Protein AF-A0A7V9FHM5-F1 (afdb_monomer_lite)

Foldseek 3Di:
DVPVVVVVVVVVVVVVVVVVVVVVVVVLVVQLVVLLVVQLVVQLVVCVVVPHSVVRSVVRSVVRNVVD

Secondary structure (DSSP, 8-state):
-TTHHHHHHHHHHHHHHHHHHHHHHHHHHHHHHHHHHHHHHHHHHHHHHTT-HHHHHHHHHHHHHHH-

Structure (mmCIF, N/CA/C/O backbone):
data_AF-A0A7V9FHM5-F1
#
_entry.id   AF-A0A7V9FHM5-F1
#
loop_
_atom_site.group_PDB
_atom_site.id
_atom_site.type_symbol
_atom_site.label_atom_id
_atom_site.label_alt_id
_atom_site.label_comp_id
_atom_site.label_asym_id
_atom_site.label_entity_id
_atom_site.label_seq_id
_atom_site.pdbx_PDB_ins_code
_atom_site.Cartn_x
_atom_site.Cartn_y
_atom_site.Cartn_z
_atom_site.occupancy
_atom_site.B_iso_or_equiv
_atom_site.auth_seq_id
_atom_site.auth_comp_id
_atom_site.auth_asym_id
_atom_site.auth_atom_id
_atom_site.pdbx_PDB_model_num
ATOM 1 N N . MET A 1 1 ? 40.268 -3.860 -33.887 1.00 45.19 1 MET A N 1
ATOM 2 C CA . MET A 1 1 ? 39.310 -2.764 -33.596 1.00 45.19 1 MET A CA 1
ATOM 3 C C . MET A 1 1 ? 37.861 -3.215 -33.327 1.00 45.19 1 MET A C 1
ATOM 5 O O . MET A 1 1 ? 37.146 -2.478 -32.668 1.00 45.19 1 MET A O 1
ATOM 9 N N . LEU A 1 2 ? 37.418 -4.428 -33.709 1.00 47.69 2 LEU A N 1
ATOM 10 C CA . LEU A 1 2 ? 36.025 -4.894 -33.500 1.00 47.69 2 LEU A CA 1
ATOM 11 C C . LEU A 1 2 ? 35.629 -5.270 -32.049 1.00 47.69 2 LEU A C 1
ATOM 13 O O . LEU A 1 2 ? 34.454 -5.513 -31.784 1.00 47.69 2 LEU A O 1
ATOM 17 N N . ARG A 1 3 ? 36.579 -5.346 -31.105 1.00 54.12 3 ARG A N 1
ATOM 18 C CA . ARG A 1 3 ? 36.315 -5.779 -29.714 1.00 54.12 3 ARG A CA 1
ATOM 19 C C . ARG A 1 3 ? 35.826 -4.645 -28.804 1.00 54.12 3 ARG A C 1
ATOM 21 O O . ARG A 1 3 ? 35.093 -4.913 -27.864 1.00 54.12 3 ARG A O 1
ATOM 28 N N . SER A 1 4 ? 36.176 -3.397 -29.132 1.00 57.75 4 SER A N 1
ATOM 29 C CA . SER A 1 4 ? 35.825 -2.205 -28.344 1.00 57.75 4 SER A CA 1
ATOM 30 C C . SER A 1 4 ? 34.316 -1.918 -28.376 1.00 57.75 4 SER A C 1
ATOM 32 O O . SER A 1 4 ? 33.697 -1.766 -27.332 1.00 57.75 4 SER A O 1
ATOM 34 N N . ASN A 1 5 ? 33.686 -1.997 -29.556 1.00 58.88 5 ASN A N 1
ATOM 35 C CA . ASN A 1 5 ? 32.268 -1.649 -29.738 1.00 58.88 5 ASN A CA 1
ATOM 36 C C . ASN A 1 5 ? 31.293 -2.612 -29.025 1.00 58.88 5 ASN A C 1
ATOM 38 O O . ASN A 1 5 ? 30.198 -2.224 -28.629 1.00 58.88 5 ASN A O 1
ATOM 42 N N . ARG A 1 6 ? 31.696 -3.878 -28.828 1.00 63.34 6 ARG A N 1
ATOM 43 C CA . ARG A 1 6 ? 30.879 -4.897 -28.142 1.00 63.34 6 ARG A CA 1
ATOM 44 C C . ARG A 1 6 ? 30.820 -4.654 -26.632 1.00 63.34 6 ARG A C 1
ATOM 46 O O . ARG A 1 6 ? 29.762 -4.818 -26.041 1.00 63.34 6 ARG A O 1
ATOM 53 N N . SER A 1 7 ? 31.923 -4.217 -26.021 1.00 62.94 7 SER A N 1
ATOM 54 C CA . SER A 1 7 ? 31.951 -3.84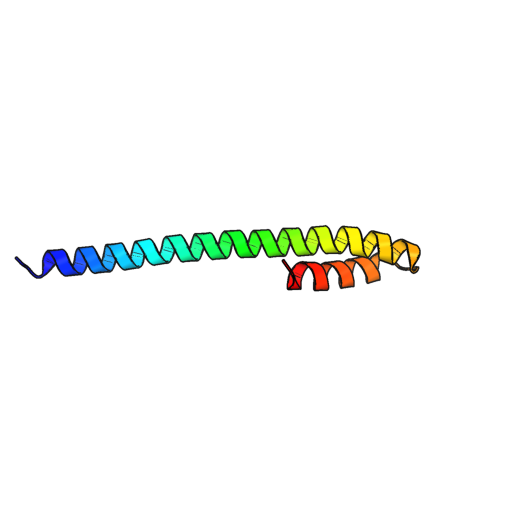9 -24.600 1.00 62.94 7 SER A CA 1
ATOM 55 C C . SER A 1 7 ? 31.152 -2.578 -24.317 1.00 62.94 7 SER A C 1
ATOM 57 O O . SER A 1 7 ? 30.462 -2.526 -23.303 1.00 62.94 7 SER A O 1
ATOM 59 N N . THR A 1 8 ? 31.172 -1.591 -25.220 1.00 72.00 8 THR A N 1
ATOM 60 C CA . THR A 1 8 ? 30.352 -0.375 -25.088 1.00 72.00 8 THR A CA 1
ATOM 61 C C . THR A 1 8 ? 28.858 -0.679 -25.204 1.00 72.00 8 THR A C 1
ATOM 63 O O . THR A 1 8 ? 28.071 -0.158 -24.420 1.00 72.00 8 THR A O 1
ATOM 66 N N . LEU A 1 9 ? 28.467 -1.568 -26.126 1.00 70.75 9 LEU A N 1
ATOM 67 C CA . LEU A 1 9 ? 27.084 -2.043 -26.263 1.00 70.75 9 LEU A CA 1
ATOM 68 C C . LEU A 1 9 ? 26.600 -2.803 -25.022 1.00 70.75 9 LEU A C 1
ATOM 70 O O . LEU A 1 9 ? 25.478 -2.585 -24.575 1.00 70.75 9 LEU A O 1
ATOM 74 N N . LEU A 1 10 ? 27.445 -3.659 -24.439 1.00 73.06 10 LEU A N 1
ATOM 75 C CA . LEU A 1 10 ? 27.116 -4.393 -23.213 1.00 73.06 10 LEU A CA 1
ATOM 76 C C . LEU A 1 10 ? 26.980 -3.464 -22.000 1.00 73.06 10 LEU A C 1
ATOM 78 O O . LEU A 1 10 ? 26.044 -3.628 -21.220 1.00 73.06 10 LEU A O 1
ATOM 82 N N . LEU A 1 11 ? 27.860 -2.464 -21.862 1.00 72.81 11 LEU A N 1
ATOM 83 C CA . LEU A 1 11 ? 27.723 -1.440 -20.822 1.00 72.81 11 LEU A CA 1
ATOM 84 C C . LEU A 1 11 ? 26.448 -0.614 -21.016 1.00 72.81 11 LEU A C 1
ATOM 86 O O . LEU A 1 11 ? 25.718 -0.395 -20.056 1.00 72.81 11 LEU A O 1
ATOM 90 N N . ALA A 1 12 ? 26.156 -0.186 -22.246 1.00 70.62 12 ALA A N 1
ATOM 91 C CA . ALA A 1 12 ? 24.953 0.582 -22.547 1.00 70.62 12 ALA A CA 1
ATOM 92 C C . ALA A 1 12 ? 23.682 -0.208 -22.201 1.00 70.62 12 ALA A C 1
ATOM 94 O O . ALA A 1 12 ? 22.798 0.325 -21.538 1.00 70.62 12 ALA A O 1
ATOM 95 N N . LEU A 1 13 ? 23.623 -1.495 -22.559 1.00 67.38 13 LEU A N 1
ATOM 96 C CA . LEU A 1 13 ? 22.486 -2.364 -22.250 1.00 67.38 13 LEU A CA 1
ATOM 97 C C . LEU A 1 13 ? 22.323 -2.593 -20.737 1.00 67.38 13 LEU A C 1
ATOM 99 O O . LEU A 1 13 ? 21.203 -2.571 -20.225 1.00 67.38 13 LEU A O 1
ATOM 103 N N . ALA A 1 14 ? 23.434 -2.759 -20.013 1.00 69.44 14 ALA A N 1
ATOM 104 C CA . ALA A 1 14 ? 23.431 -2.904 -18.559 1.00 69.44 14 ALA A CA 1
ATOM 105 C C . ALA A 1 14 ? 22.970 -1.620 -17.846 1.00 69.44 14 ALA A C 1
ATOM 107 O O . ALA A 1 14 ? 22.159 -1.691 -16.920 1.00 69.44 14 ALA A O 1
ATOM 108 N N . LEU A 1 15 ? 23.429 -0.447 -18.300 1.00 63.19 15 LEU A N 1
ATOM 109 C CA . LEU A 1 15 ? 22.968 0.834 -17.763 1.00 63.19 15 LEU A CA 1
ATOM 110 C C . LEU A 1 15 ? 21.483 1.057 -18.067 1.00 63.19 15 LEU A C 1
ATOM 112 O O . LEU A 1 15 ? 20.740 1.405 -17.154 1.00 63.19 15 LEU A O 1
ATOM 116 N N . SER A 1 16 ? 21.022 0.805 -19.296 1.00 61.72 16 SER A N 1
ATOM 117 C CA . SER A 1 16 ? 19.605 0.946 -19.659 1.00 61.72 16 SER A CA 1
ATOM 118 C C . SER A 1 16 ? 18.694 0.048 -18.816 1.00 61.72 16 SER A C 1
ATOM 120 O O . SER A 1 16 ? 17.666 0.521 -18.331 1.00 61.72 16 SER A O 1
ATOM 122 N N . GLY A 1 17 ? 19.097 -1.204 -18.567 1.00 62.00 17 GLY A N 1
ATOM 123 C CA . GLY A 1 17 ? 18.358 -2.128 -17.700 1.00 62.00 17 GLY A CA 1
ATOM 124 C C . GLY A 1 17 ? 18.272 -1.662 -16.240 1.00 62.00 17 GLY A C 1
ATOM 125 O O . GLY A 1 1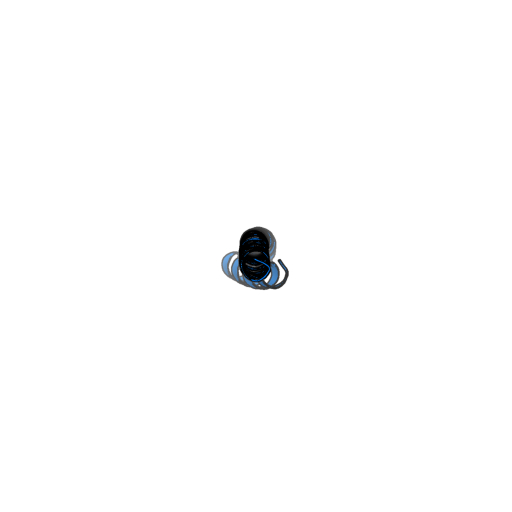7 ? 17.225 -1.799 -15.599 1.00 62.00 17 GLY A O 1
ATOM 126 N N . ALA A 1 18 ? 19.337 -1.043 -15.721 1.00 61.47 18 ALA A N 1
ATOM 127 C CA . ALA A 1 18 ? 19.366 -0.508 -14.361 1.00 61.47 18 ALA A CA 1
ATOM 128 C C . ALA A 1 18 ? 18.413 0.688 -14.175 1.00 61.47 18 ALA A C 1
ATOM 130 O O . ALA A 1 18 ? 17.735 0.778 -13.148 1.00 61.47 18 ALA A O 1
ATOM 131 N N . VAL A 1 19 ? 18.294 1.577 -15.173 1.00 62.62 19 VAL A N 1
ATOM 132 C CA . VAL A 1 19 ? 17.367 2.725 -15.092 1.00 62.62 19 VAL A CA 1
ATOM 133 C C . VAL A 1 19 ? 15.908 2.265 -15.137 1.00 62.62 19 VAL A C 1
ATOM 135 O O . VAL A 1 19 ? 15.073 2.778 -14.388 1.00 62.62 19 VAL A O 1
ATOM 138 N N . THR A 1 20 ? 15.589 1.257 -15.955 1.00 63.12 20 THR A N 1
ATOM 139 C CA . THR A 1 20 ? 14.230 0.696 -16.013 1.00 63.12 20 THR A CA 1
ATOM 140 C C . THR A 1 20 ? 13.840 -0.026 -14.724 1.00 63.12 20 THR A C 1
ATOM 142 O O . THR A 1 20 ? 12.711 0.129 -14.256 1.00 63.12 20 THR A O 1
ATOM 145 N N . ALA A 1 21 ? 14.778 -0.736 -14.089 1.00 61.28 21 ALA A N 1
ATOM 146 C CA . ALA A 1 21 ? 14.540 -1.389 -12.802 1.00 61.28 21 ALA A CA 1
ATOM 147 C C . ALA A 1 21 ? 14.299 -0.370 -11.674 1.00 61.28 21 ALA A C 1
ATOM 149 O O . ALA A 1 21 ? 13.375 -0.535 -10.876 1.00 61.28 21 ALA A O 1
ATOM 150 N N . ALA A 1 22 ? 15.065 0.726 -11.646 1.00 61.97 22 ALA A N 1
ATOM 151 C CA . ALA A 1 22 ? 14.869 1.809 -10.684 1.00 61.97 22 ALA A CA 1
ATOM 152 C C . ALA A 1 22 ? 13.527 2.539 -10.885 1.00 61.97 22 ALA A C 1
ATOM 154 O O . ALA A 1 22 ? 12.864 2.902 -9.911 1.00 61.97 22 ALA A O 1
ATOM 155 N N . GLY A 1 23 ? 13.094 2.722 -12.137 1.00 62.59 23 GLY A N 1
ATOM 156 C CA . GLY A 1 23 ? 11.788 3.294 -12.470 1.00 62.59 23 GLY A CA 1
ATOM 157 C C . GLY A 1 23 ? 10.621 2.412 -12.015 1.00 62.59 23 GLY A C 1
ATOM 158 O O . GLY A 1 23 ? 9.697 2.901 -11.364 1.00 62.59 23 GLY A O 1
ATOM 159 N N . CYS A 1 24 ? 10.681 1.105 -12.283 1.00 64.31 24 CYS A N 1
ATOM 160 C CA . CYS A 1 24 ? 9.676 0.152 -11.805 1.00 64.31 24 CYS A CA 1
ATOM 161 C C . CYS A 1 24 ? 9.628 0.076 -10.275 1.00 64.31 24 CYS A C 1
ATOM 163 O O . CYS A 1 24 ? 8.540 0.136 -9.709 1.00 64.31 24 CYS A O 1
ATOM 165 N N . ALA A 1 25 ? 10.779 0.032 -9.599 1.00 63.59 25 ALA A N 1
ATOM 166 C CA . ALA A 1 25 ? 10.837 0.028 -8.137 1.00 63.59 25 ALA A CA 1
ATOM 167 C C . ALA A 1 25 ? 10.247 1.315 -7.529 1.00 63.59 25 ALA A C 1
ATOM 169 O O . ALA A 1 25 ? 9.455 1.253 -6.592 1.00 63.59 25 ALA A O 1
ATOM 170 N N . ARG A 1 26 ? 10.555 2.486 -8.108 1.00 70.19 26 ARG A N 1
ATOM 171 C CA . ARG A 1 26 ? 9.994 3.790 -7.703 1.00 70.19 26 ARG A CA 1
ATOM 172 C C . ARG A 1 26 ? 8.469 3.818 -7.820 1.00 70.19 26 ARG A C 1
ATOM 174 O O . ARG A 1 26 ? 7.806 4.364 -6.939 1.00 70.19 26 ARG A O 1
ATOM 181 N N . ASN A 1 27 ? 7.924 3.267 -8.904 1.00 77.31 27 ASN A N 1
ATOM 182 C CA . ASN A 1 27 ? 6.484 3.239 -9.152 1.00 77.31 27 ASN A CA 1
ATOM 183 C C . ASN A 1 27 ? 5.771 2.215 -8.267 1.00 77.31 27 ASN A C 1
ATOM 185 O O . ASN A 1 27 ? 4.733 2.549 -7.710 1.00 77.31 27 ASN A O 1
ATOM 189 N N . ALA A 1 28 ? 6.360 1.034 -8.067 1.00 76.31 28 ALA A N 1
ATOM 190 C CA . ALA A 1 28 ? 5.850 0.026 -7.140 1.00 76.31 28 ALA A CA 1
ATOM 191 C C . ALA A 1 28 ? 5.824 0.556 -5.700 1.00 76.31 28 ALA A C 1
ATOM 193 O O . ALA A 1 28 ? 4.823 0.441 -5.009 1.00 76.31 28 ALA A O 1
ATOM 194 N N . GLN A 1 29 ? 6.886 1.236 -5.265 1.00 78.38 29 GLN A N 1
ATOM 195 C CA . GLN A 1 29 ? 6.949 1.820 -3.927 1.00 78.38 29 GLN A CA 1
ATOM 196 C C . GLN A 1 29 ? 5.949 2.972 -3.754 1.00 78.38 29 GLN A C 1
ATOM 198 O O . GLN A 1 29 ? 5.370 3.132 -2.683 1.00 78.38 29 GLN A O 1
ATOM 203 N N . ARG A 1 30 ? 5.692 3.757 -4.811 1.00 80.50 30 ARG A N 1
ATOM 204 C CA . ARG A 1 30 ? 4.600 4.741 -4.813 1.00 80.50 30 ARG A CA 1
ATOM 205 C C . ARG A 1 30 ? 3.229 4.067 -4.744 1.00 80.50 30 ARG A C 1
ATOM 207 O O . ARG A 1 30 ? 2.422 4.498 -3.930 1.00 80.50 30 ARG A O 1
ATOM 214 N N . GLY A 1 31 ? 2.981 3.051 -5.570 1.00 79.38 31 GLY A N 1
ATOM 215 C CA . GLY A 1 31 ? 1.727 2.293 -5.614 1.00 79.38 31 GLY A CA 1
ATOM 216 C C . GLY A 1 31 ? 1.394 1.677 -4.262 1.00 79.38 31 GLY A C 1
ATOM 217 O O . GLY A 1 31 ? 0.330 1.946 -3.719 1.00 79.38 31 GLY A O 1
ATOM 218 N N . LEU A 1 32 ? 2.377 1.035 -3.635 1.00 82.38 32 LEU A N 1
ATOM 219 C CA . LEU A 1 32 ? 2.251 0.429 -2.314 1.00 82.38 32 LEU A CA 1
ATOM 220 C C . LEU A 1 32 ? 1.957 1.476 -1.230 1.00 82.38 32 LEU A C 1
ATOM 222 O O . LEU A 1 32 ? 1.063 1.289 -0.408 1.00 82.38 32 LEU A O 1
ATOM 226 N N . VAL A 1 33 ? 2.649 2.622 -1.247 1.00 84.75 33 VAL A N 1
ATOM 227 C CA . VAL A 1 33 ? 2.399 3.715 -0.289 1.00 84.75 33 VAL A CA 1
ATOM 228 C C . VAL A 1 33 ? 1.007 4.317 -0.479 1.00 84.75 33 VAL A C 1
ATOM 230 O O . VAL A 1 33 ? 0.303 4.539 0.504 1.00 84.75 33 VAL A O 1
ATOM 233 N N . PHE A 1 34 ? 0.583 4.574 -1.717 1.00 85.31 34 PHE A N 1
ATOM 234 C CA . PHE A 1 34 ? -0.731 5.161 -1.990 1.00 85.31 34 PHE A CA 1
ATOM 235 C C . PHE A 1 34 ? -1.875 4.162 -1.803 1.00 85.31 34 PHE A C 1
ATOM 237 O O . PHE A 1 34 ? -2.931 4.550 -1.309 1.00 85.31 34 PHE A O 1
ATOM 244 N N . GLY A 1 35 ? -1.666 2.891 -2.132 1.00 82.31 35 GLY A N 1
ATOM 245 C CA . GLY A 1 35 ? -2.605 1.799 -1.907 1.00 82.31 35 GLY A CA 1
ATOM 246 C C . GLY A 1 35 ? -2.797 1.535 -0.419 1.00 82.31 35 GLY A C 1
ATOM 247 O O . GLY A 1 35 ? -3.932 1.490 0.056 1.00 82.31 35 GLY A O 1
ATOM 248 N N . ALA A 1 36 ? -1.707 1.481 0.351 1.00 85.94 36 ALA A N 1
ATOM 249 C CA . ALA A 1 36 ? -1.777 1.370 1.803 1.00 85.94 36 ALA A CA 1
ATOM 250 C C . ALA A 1 36 ? -2.422 2.611 2.436 1.00 85.94 36 ALA A C 1
ATOM 252 O O . ALA A 1 36 ? -3.280 2.470 3.301 1.00 85.94 36 ALA A O 1
ATOM 253 N N . ALA A 1 37 ? -2.070 3.824 1.995 1.00 85.62 37 ALA A N 1
ATOM 254 C CA . ALA A 1 37 ? -2.652 5.056 2.527 1.00 85.62 37 ALA A CA 1
ATOM 255 C C . ALA A 1 37 ? -4.148 5.187 2.191 1.00 85.62 37 ALA A C 1
ATOM 257 O O . ALA A 1 37 ? -4.959 5.452 3.076 1.00 85.62 37 ALA A O 1
ATOM 258 N N . GLY A 1 38 ? -4.536 4.965 0.933 1.00 86.88 38 GLY A N 1
ATOM 259 C CA . GLY A 1 38 ? -5.931 5.013 0.492 1.00 86.88 38 GLY A CA 1
ATOM 260 C C . GLY A 1 38 ? -6.770 3.912 1.136 1.00 86.88 38 GLY A C 1
ATOM 261 O O . GLY A 1 38 ? -7.853 4.178 1.660 1.00 86.88 38 GLY A O 1
ATOM 262 N N . GLY A 1 39 ? -6.228 2.695 1.188 1.00 81.75 39 GLY A N 1
ATOM 263 C CA . GLY A 1 39 ? -6.833 1.566 1.879 1.00 81.75 39 GLY A CA 1
ATOM 264 C C . GLY A 1 39 ? -6.986 1.812 3.380 1.00 81.75 39 GLY A C 1
ATOM 265 O O . GLY A 1 39 ? -8.038 1.509 3.934 1.00 81.75 39 GLY A O 1
ATOM 266 N N . ALA A 1 40 ? -6.005 2.432 4.042 1.00 84.00 40 ALA A N 1
ATOM 267 C CA . ALA A 1 40 ? -6.088 2.793 5.458 1.00 84.00 40 ALA A CA 1
ATOM 268 C C . ALA A 1 40 ? -7.177 3.834 5.737 1.00 84.00 40 ALA A C 1
ATOM 270 O O . ALA A 1 40 ? -7.871 3.738 6.747 1.00 84.00 40 ALA A O 1
ATOM 271 N N . VAL A 1 41 ? -7.347 4.820 4.851 1.00 88.62 41 VAL A N 1
ATOM 272 C CA . VAL A 1 41 ? -8.394 5.842 4.992 1.00 88.62 41 VAL A CA 1
ATOM 273 C C . VAL A 1 41 ? -9.770 5.207 4.817 1.00 88.62 41 VAL A C 1
ATOM 275 O O . VAL A 1 41 ? -10.603 5.307 5.716 1.00 88.62 41 VAL A O 1
ATOM 278 N N . VAL A 1 42 ? -9.999 4.493 3.712 1.00 87.50 42 VAL A N 1
ATOM 279 C CA . VAL A 1 42 ? -11.293 3.844 3.435 1.00 87.50 42 VAL A CA 1
ATOM 280 C C . VAL A 1 42 ? -11.603 2.781 4.488 1.00 87.50 42 VAL A C 1
ATOM 282 O O . VAL A 1 42 ? -12.684 2.778 5.077 1.00 87.50 42 VAL A O 1
ATOM 285 N N . GLY A 1 43 ? -10.631 1.926 4.797 1.00 81.38 43 GLY A N 1
ATOM 286 C CA . GLY A 1 43 ? -10.738 0.926 5.848 1.00 81.38 43 GLY A CA 1
ATOM 287 C C . GLY A 1 43 ? -10.947 1.550 7.223 1.00 81.38 43 GLY A C 1
ATOM 288 O O . GLY A 1 43 ? -11.734 1.033 8.005 1.00 81.38 43 GLY A O 1
ATOM 289 N N . GLY A 1 44 ? -10.326 2.689 7.527 1.00 85.19 44 GLY A N 1
ATOM 290 C CA . GLY A 1 44 ? -10.530 3.423 8.775 1.00 85.19 44 GLY A CA 1
ATOM 291 C C . GLY A 1 44 ? -11.945 3.987 8.902 1.00 85.19 44 GLY A C 1
ATOM 292 O O . GLY A 1 44 ? -12.550 3.881 9.972 1.00 85.19 44 GLY A O 1
ATOM 293 N N . VAL A 1 45 ? -12.507 4.520 7.813 1.00 88.25 45 VAL A N 1
ATOM 294 C CA . VAL A 1 45 ? -13.893 5.015 7.768 1.00 88.25 45 VAL A CA 1
ATOM 295 C C . VAL A 1 45 ? -14.884 3.859 7.924 1.00 88.25 45 VAL A C 1
ATOM 297 O O .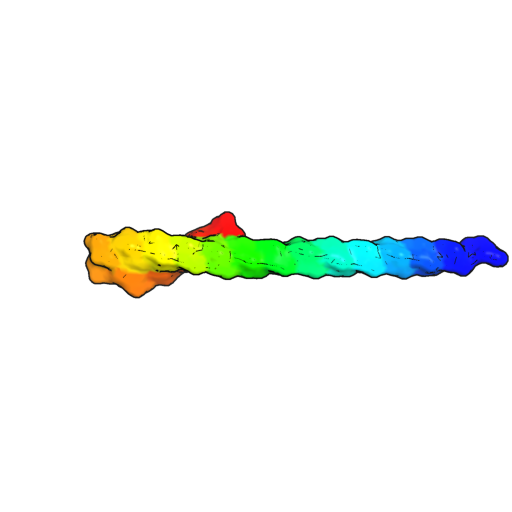 VAL A 1 45 ? -15.776 3.936 8.764 1.00 88.25 45 VAL A O 1
ATOM 300 N N . ILE A 1 46 ? -14.695 2.749 7.208 1.00 84.31 46 ILE A N 1
ATOM 301 C CA . ILE A 1 46 ? -15.537 1.547 7.349 1.00 84.31 46 ILE A CA 1
ATOM 302 C C . ILE A 1 46 ? -15.361 0.923 8.747 1.00 84.31 46 ILE A C 1
ATOM 304 O O . ILE A 1 46 ? -16.320 0.527 9.403 1.00 84.31 46 ILE A O 1
ATOM 308 N N . GLY A 1 47 ? -14.140 0.909 9.273 1.00 84.06 47 GLY A N 1
ATOM 309 C CA . GLY A 1 47 ? -13.838 0.462 10.630 1.00 84.06 47 GLY A CA 1
ATOM 310 C C . GLY A 1 47 ? -14.506 1.321 11.697 1.00 84.06 47 GLY A C 1
ATOM 311 O O . GLY A 1 47 ? -14.956 0.792 12.709 1.00 84.06 47 GLY A O 1
ATOM 312 N N . LYS A 1 48 ? -14.613 2.639 11.480 1.00 85.12 48 LYS A N 1
ATOM 313 C CA . LYS A 1 48 ? -15.310 3.575 12.378 1.00 85.12 48 LYS A CA 1
ATOM 314 C C . LYS A 1 48 ? -16.784 3.194 12.526 1.00 85.12 48 LYS A C 1
ATOM 316 O O . LYS A 1 48 ? -17.258 3.186 13.659 1.00 85.12 48 LYS A O 1
ATOM 321 N N . VAL A 1 49 ? -17.477 2.850 11.433 1.00 85.62 49 VAL A N 1
ATOM 322 C CA . VAL A 1 49 ? -18.872 2.364 11.500 1.00 85.62 49 VAL A CA 1
ATOM 323 C C . VAL A 1 49 ? -18.974 0.945 12.060 1.00 85.62 49 VAL A C 1
ATOM 325 O O . VAL A 1 49 ? -19.919 0.654 12.782 1.00 85.62 49 VAL A O 1
ATOM 328 N N . ALA A 1 50 ? -17.974 0.091 11.835 1.00 79.06 50 ALA A N 1
ATOM 329 C CA . ALA A 1 50 ? -17.910 -1.259 12.404 1.00 79.06 50 ALA A CA 1
ATOM 330 C C . ALA A 1 50 ? -17.461 -1.315 13.886 1.00 79.06 50 ALA A C 1
ATOM 332 O O . ALA A 1 50 ? -17.299 -2.400 14.442 1.00 79.06 50 ALA A O 1
ATOM 333 N N . GLY A 1 51 ? -17.238 -0.167 14.539 1.00 80.12 51 GLY A N 1
ATOM 334 C CA . GLY A 1 51 ? -16.912 -0.081 15.969 1.00 80.12 51 GLY A CA 1
ATOM 335 C C . GLY A 1 51 ? -15.419 0.022 16.314 1.00 80.12 51 GLY A C 1
ATOM 336 O O . GLY A 1 51 ? -15.076 0.168 17.486 1.00 80.12 51 GLY A O 1
ATOM 337 N N . SER A 1 52 ? -14.506 0.005 15.335 1.00 79.44 52 SER A N 1
ATOM 338 C CA . SER A 1 52 ? -13.080 0.290 15.558 1.00 79.44 52 SER A CA 1
ATOM 339 C C . SER A 1 52 ? -12.353 0.792 14.302 1.00 79.44 52 SER A C 1
ATOM 341 O O . SER A 1 52 ? -11.962 0.023 13.421 1.00 79.44 52 SER A O 1
ATOM 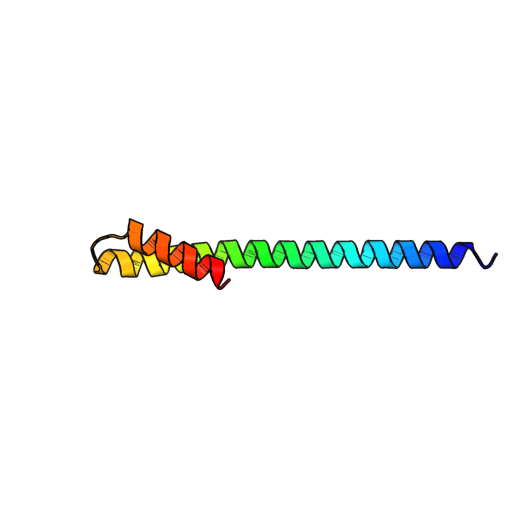343 N N . THR A 1 53 ? -12.091 2.102 14.266 1.00 85.12 53 THR A N 1
ATOM 344 C CA . THR A 1 53 ? -11.318 2.786 13.211 1.00 85.12 53 THR A CA 1
ATOM 345 C C . THR A 1 53 ? -9.915 2.206 13.056 1.00 85.12 53 THR A C 1
ATOM 347 O O . THR A 1 53 ? -9.452 2.031 11.936 1.00 85.12 53 THR A O 1
ATOM 350 N N . ALA A 1 54 ? -9.251 1.857 14.163 1.00 84.12 54 ALA A N 1
ATOM 351 C CA . ALA A 1 54 ? -7.898 1.308 14.131 1.00 84.12 54 ALA A CA 1
ATOM 352 C C . ALA A 1 54 ? -7.850 -0.051 13.416 1.00 84.12 54 ALA A C 1
ATOM 354 O O . ALA A 1 54 ? -7.014 -0.257 12.542 1.00 84.12 54 ALA A O 1
ATOM 355 N N . LYS A 1 55 ? -8.784 -0.961 13.725 1.00 84.94 55 LYS A N 1
ATOM 356 C CA . LYS A 1 55 ? -8.836 -2.278 13.071 1.00 84.94 55 LYS A CA 1
ATOM 357 C C . LYS A 1 55 ? -9.152 -2.156 11.585 1.00 84.94 55 LYS A C 1
ATOM 359 O O . LYS A 1 55 ? -8.488 -2.789 10.771 1.00 84.94 55 LYS A O 1
ATOM 364 N N . GLY A 1 56 ? -10.121 -1.314 11.231 1.00 79.88 56 GLY A N 1
ATOM 365 C CA . GLY A 1 56 ? -10.460 -1.096 9.829 1.00 79.88 56 GLY A CA 1
ATOM 366 C C . GLY A 1 56 ? -9.332 -0.427 9.044 1.00 79.88 56 GLY A C 1
ATOM 367 O O . GLY A 1 56 ? -9.076 -0.824 7.913 1.00 79.88 56 GLY A O 1
ATOM 368 N N . ALA A 1 57 ? -8.602 0.516 9.645 1.00 86.75 57 ALA A N 1
ATOM 369 C CA . ALA A 1 57 ? -7.448 1.145 9.006 1.00 86.75 57 ALA A CA 1
ATOM 370 C C . ALA A 1 57 ? -6.305 0.147 8.777 1.00 86.75 57 ALA A C 1
ATOM 372 O O . ALA A 1 57 ? -5.714 0.154 7.707 1.00 86.75 57 ALA A O 1
ATOM 373 N N . ILE A 1 58 ? -6.025 -0.749 9.732 1.00 85.56 58 ILE A N 1
ATOM 374 C CA . ILE A 1 58 ? -4.991 -1.789 9.584 1.00 85.56 58 ILE A CA 1
ATOM 375 C C . ILE A 1 58 ? -5.368 -2.777 8.471 1.00 85.56 58 ILE A C 1
ATOM 377 O O . ILE A 1 58 ? -4.551 -3.064 7.600 1.00 85.56 58 ILE A O 1
ATOM 381 N N . ILE A 1 59 ? -6.609 -3.275 8.471 1.00 85.75 59 ILE A N 1
ATOM 382 C CA . ILE A 1 59 ? -7.087 -4.222 7.449 1.00 85.7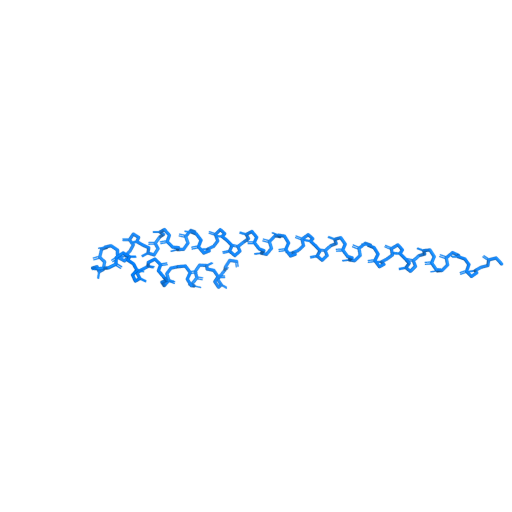5 59 ILE A CA 1
ATOM 383 C C . ILE A 1 59 ? -7.119 -3.546 6.076 1.00 85.75 59 ILE A C 1
ATOM 385 O O . ILE A 1 59 ? -6.667 -4.119 5.089 1.00 85.75 59 ILE A O 1
ATOM 389 N N . GLY A 1 60 ? -7.600 -2.306 6.017 1.00 81.38 60 GLY A N 1
ATOM 390 C CA . GLY A 1 60 ? -7.622 -1.514 4.797 1.00 81.38 60 GLY A CA 1
ATOM 391 C C . GLY A 1 60 ? -6.225 -1.190 4.275 1.00 81.38 60 GLY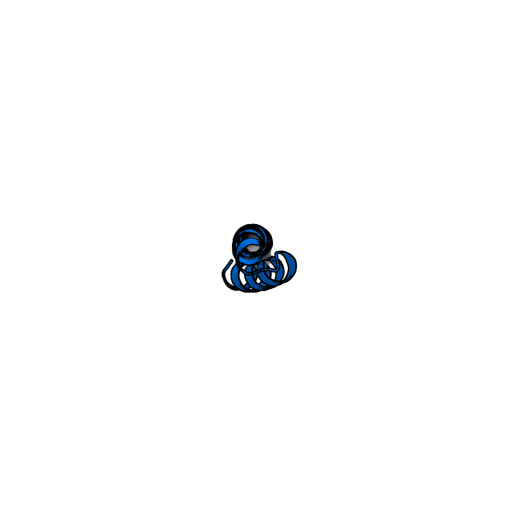 A C 1
ATOM 392 O O . GLY A 1 60 ? -6.004 -1.278 3.074 1.00 81.38 60 GLY A O 1
ATOM 393 N N . ALA A 1 61 ? -5.264 -0.894 5.153 1.00 78.38 61 ALA A N 1
ATOM 394 C CA . ALA A 1 61 ? -3.866 -0.700 4.779 1.00 78.38 61 ALA A CA 1
ATOM 395 C C . ALA A 1 61 ? -3.233 -1.992 4.249 1.00 78.38 61 ALA A C 1
ATOM 397 O O . ALA A 1 61 ? -2.499 -1.950 3.267 1.00 78.38 61 ALA A O 1
ATOM 398 N N . ALA A 1 62 ? -3.530 -3.137 4.871 1.00 84.81 62 ALA A N 1
ATOM 399 C CA . ALA A 1 62 ? -3.010 -4.434 4.452 1.00 84.81 62 ALA A CA 1
ATOM 400 C C . ALA A 1 62 ? -3.574 -4.860 3.088 1.00 84.81 62 ALA A C 1
ATOM 402 O O . ALA A 1 62 ? -2.816 -5.253 2.208 1.00 84.81 62 ALA A O 1
ATOM 403 N N . VAL A 1 63 ? -4.889 -4.734 2.884 1.00 84.38 63 VAL A N 1
ATOM 404 C CA . VAL A 1 63 ? -5.539 -5.063 1.606 1.00 84.38 63 VAL A CA 1
ATOM 405 C C . VAL A 1 63 ? -5.162 -4.053 0.523 1.00 84.38 63 VAL A C 1
ATOM 407 O O . VAL A 1 63 ? -4.796 -4.447 -0.578 1.00 84.38 63 VAL A O 1
ATOM 410 N N . GLY A 1 64 ? -5.197 -2.757 0.835 1.00 79.62 64 GLY A N 1
ATOM 411 C CA . GLY A 1 64 ? -4.841 -1.694 -0.102 1.00 79.62 64 GLY A CA 1
ATOM 412 C C . GLY A 1 64 ? -3.360 -1.697 -0.481 1.00 79.62 64 GLY A C 1
ATOM 413 O O . GLY A 1 64 ? -3.033 -1.418 -1.627 1.00 79.62 64 GLY A O 1
ATOM 414 N N . GLY A 1 65 ? -2.469 -2.059 0.445 1.00 75.44 65 GLY A N 1
ATOM 415 C CA . GLY A 1 65 ? -1.037 -2.225 0.183 1.00 75.44 65 GLY A CA 1
ATOM 416 C C . GLY A 1 65 ? -0.681 -3.540 -0.518 1.00 75.44 65 GLY A C 1
ATOM 417 O O . GLY A 1 65 ? 0.345 -3.600 -1.179 1.00 75.44 65 GLY A O 1
ATOM 418 N N . ALA A 1 66 ? -1.507 -4.584 -0.399 1.00 77.88 66 ALA A N 1
ATOM 419 C CA . ALA A 1 66 ? -1.343 -5.825 -1.162 1.00 77.88 66 ALA A CA 1
ATOM 420 C C . ALA A 1 66 ? -1.913 -5.729 -2.589 1.00 77.88 66 ALA A C 1
ATOM 422 O O . ALA A 1 66 ? -1.467 -6.451 -3.477 1.00 77.88 66 ALA A O 1
ATOM 423 N N . ALA A 1 67 ? -2.914 -4.869 -2.799 1.00 70.94 67 ALA A N 1
ATOM 424 C CA . ALA A 1 67 ? -3.557 -4.658 -4.095 1.00 70.94 67 ALA A CA 1
ATOM 425 C C . ALA A 1 67 ? -2.920 -3.534 -4.939 1.00 70.94 67 ALA A C 1
ATOM 427 O O . ALA A 1 67 ? -3.213 -3.457 -6.132 1.00 70.94 67 ALA A O 1
ATOM 428 N N . GLY A 1 68 ? -2.118 -2.653 -4.328 1.00 48.38 68 GLY A N 1
ATOM 429 C CA . GLY A 1 68 ? -1.515 -1.462 -4.948 1.00 48.38 68 GLY A CA 1
ATOM 430 C C . GLY A 1 68 ? -0.018 -1.557 -5.206 1.00 48.38 68 GLY A C 1
ATOM 431 O O . GLY A 1 68 ? 0.663 -2.348 -4.522 1.00 48.38 68 GLY A O 1
#

pLDDT: mean 74.66, std 11.14, range [45.19, 88.62]

Sequence (68 aa):
MLRSNRSTLLLALALSGAVTAAGCARNAQRGLVFGAAGGAVVGGVIGKVAGSTAKGAIIGAAVGGAAG

Radius of gyration: 21.48 Å; chains: 1; bounding box: 58×12×50 Å